Protein AF-A0A1Y3EW10-F1 (afdb_monomer)

Nearest PDB structures (foldseek):
  7s3i-assembly1_R  TM=1.988E-01  e=9.026E+00  Homo sapiens

pLDDT: mean 86.51, std 9.84, range [45.25, 97.81]

Mean predicted aligned error: 7.54 Å

Sequence (128 aa):
VSVAFGAPIGGVLFSLEEASYYFPLKTLWRSFFCALIAGLILKFINPFGTDQTSLFAVDYPMRWSYIELIPFISLGIFGGVIGTIFIKCNICWCRFRKSSTLGDYPIAEVLSITFITALLSFPNEYTR

Organism: NCBI:txid6335

Solvent-accessible surface area (backbone atoms only — not comparable to full-atom values): 7599 Å² total; per-residue (Å²): 101,15,66,84,53,46,37,30,67,60,31,44,52,50,46,48,74,74,73,39,97,73,77,56,69,72,55,52,54,52,50,40,52,50,28,44,51,49,32,49,51,51,61,71,67,35,91,80,77,54,96,62,71,38,97,79,79,77,92,71,91,75,78,88,54,82,78,55,50,58,61,50,52,50,50,51,52,52,50,51,53,53,48,52,51,51,52,53,52,50,54,50,49,56,51,48,36,74,75,39,79,65,55,79,43,60,67,62,52,51,52,51,51,51,50,53,49,49,65,62,42,71,81,37,75,91,76,108

Structure (mmCIF, N/CA/C/O backbone):
data_AF-A0A1Y3EW10-F1
#
_entry.id   AF-A0A1Y3EW10-F1
#
loop_
_atom_site.group_PDB
_atom_site.id
_atom_site.type_symbol
_atom_site.label_atom_id
_atom_site.label_alt_id
_atom_site.label_comp_id
_atom_site.label_asym_id
_atom_site.label_entity_id
_atom_site.label_seq_id
_atom_site.pdbx_PDB_ins_code
_atom_site.Cartn_x
_atom_site.Cartn_y
_atom_site.Cartn_z
_atom_site.occupancy
_atom_site.B_iso_or_equiv
_atom_site.auth_seq_id
_atom_site.auth_comp_id
_atom_site.auth_asym_id
_atom_site.auth_atom_id
_atom_site.pdbx_PDB_model_num
ATOM 1 N N . VAL A 1 1 ? 1.240 -9.151 0.887 1.00 80.12 1 VAL A N 1
ATOM 2 C CA . VAL A 1 1 ? 1.794 -8.112 -0.016 1.00 80.12 1 VAL A CA 1
ATOM 3 C C . VAL A 1 1 ? 2.387 -8.720 -1.283 1.00 80.12 1 VAL A C 1
ATOM 5 O O . VAL A 1 1 ? 1.824 -8.467 -2.334 1.00 80.12 1 VAL A O 1
ATOM 8 N N . SER A 1 2 ? 3.417 -9.581 -1.206 1.00 85.56 2 SER A N 1
ATOM 9 C CA . SER A 1 2 ? 4.051 -10.202 -2.397 1.00 85.56 2 SER A CA 1
ATOM 10 C C . SER A 1 2 ? 3.052 -10.802 -3.402 1.00 85.56 2 SER A C 1
ATOM 12 O O . SER A 1 2 ? 3.034 -10.390 -4.554 1.00 85.56 2 SER A O 1
ATOM 14 N N . VAL A 1 3 ? 2.166 -11.703 -2.957 1.00 86.44 3 VAL A N 1
ATOM 15 C CA . VAL A 1 3 ? 1.188 -12.387 -3.832 1.00 86.44 3 VAL A CA 1
ATOM 16 C C . VAL A 1 3 ? 0.157 -11.427 -4.432 1.00 86.44 3 VAL A C 1
ATOM 18 O O . VAL A 1 3 ? -0.224 -11.589 -5.580 1.00 86.44 3 VAL A O 1
ATOM 21 N N . ALA A 1 4 ? -0.270 -10.404 -3.685 1.00 85.56 4 ALA A N 1
ATOM 22 C CA . ALA A 1 4 ? -1.288 -9.460 -4.154 1.00 85.56 4 ALA A CA 1
ATOM 23 C C . ALA A 1 4 ? -0.787 -8.567 -5.302 1.00 85.56 4 ALA A C 1
ATOM 25 O O . ALA A 1 4 ? -1.571 -8.176 -6.157 1.00 85.56 4 ALA A O 1
ATOM 26 N N . PHE A 1 5 ? 0.515 -8.257 -5.321 1.00 82.06 5 PHE A N 1
ATOM 27 C CA . PHE A 1 5 ? 1.115 -7.333 -6.290 1.00 82.06 5 PHE A CA 1
ATOM 28 C C . PHE A 1 5 ? 2.124 -7.992 -7.244 1.00 82.06 5 PHE A C 1
ATOM 30 O O . PHE A 1 5 ? 2.645 -7.324 -8.131 1.00 82.06 5 PHE A O 1
ATOM 37 N N . GLY A 1 6 ? 2.444 -9.276 -7.062 1.00 83.81 6 GLY A N 1
ATOM 38 C CA . GLY A 1 6 ? 3.485 -9.968 -7.833 1.00 83.81 6 GLY A CA 1
ATOM 39 C C . GLY A 1 6 ? 4.909 -9.454 -7.570 1.00 83.81 6 GLY A C 1
ATOM 40 O O . GLY A 1 6 ? 5.808 -9.693 -8.371 1.00 83.81 6 GLY A O 1
ATOM 41 N N . ALA A 1 7 ? 5.134 -8.739 -6.461 1.00 88.31 7 ALA A N 1
ATOM 42 C CA . ALA A 1 7 ? 6.393 -8.058 -6.148 1.00 88.31 7 ALA A CA 1
ATOM 43 C C . ALA A 1 7 ? 7.036 -8.623 -4.860 1.00 88.31 7 ALA A C 1
ATOM 45 O O . ALA A 1 7 ? 6.818 -8.081 -3.768 1.00 88.31 7 ALA A O 1
ATOM 46 N N . PRO A 1 8 ? 7.841 -9.704 -4.944 1.00 89.50 8 PRO A N 1
ATOM 47 C CA . PRO A 1 8 ? 8.390 -10.376 -3.764 1.00 89.50 8 PRO A CA 1
ATOM 48 C C . PRO A 1 8 ? 9.378 -9.516 -2.974 1.00 89.50 8 PRO A C 1
ATOM 50 O O . PRO A 1 8 ? 9.296 -9.482 -1.748 1.00 89.50 8 PRO A O 1
ATOM 53 N N . ILE A 1 9 ? 10.257 -8.769 -3.653 1.00 91.19 9 ILE A N 1
ATOM 54 C CA . ILE A 1 9 ? 11.216 -7.862 -2.998 1.00 91.19 9 ILE A CA 1
ATOM 55 C C . ILE A 1 9 ? 10.469 -6.741 -2.268 1.00 91.19 9 ILE A C 1
ATOM 57 O O . ILE A 1 9 ? 10.704 -6.521 -1.082 1.00 91.19 9 ILE A O 1
ATOM 61 N N . GLY A 1 10 ? 9.519 -6.086 -2.946 1.00 90.38 10 GLY A N 1
ATOM 62 C CA . GLY A 1 10 ? 8.711 -5.016 -2.357 1.00 90.38 10 GLY A CA 1
ATOM 63 C C . GLY A 1 10 ? 7.916 -5.487 -1.138 1.00 90.38 10 GLY A C 1
ATOM 64 O O . GLY A 1 10 ? 7.866 -4.793 -0.131 1.00 90.38 10 GLY A O 1
ATOM 65 N N . GLY A 1 11 ? 7.372 -6.709 -1.175 1.00 89.50 11 GLY A N 1
ATOM 66 C CA . GLY A 1 11 ? 6.675 -7.294 -0.030 1.00 89.50 11 GLY A CA 1
ATOM 67 C C . GLY A 1 11 ? 7.565 -7.508 1.200 1.00 89.50 11 GLY A C 1
ATOM 68 O O . GLY A 1 11 ? 7.096 -7.309 2.320 1.00 89.50 11 GLY A O 1
ATOM 69 N N . VAL A 1 12 ? 8.832 -7.891 1.010 1.00 91.50 12 VAL A N 1
ATOM 70 C CA . VAL A 1 12 ? 9.791 -8.028 2.119 1.00 91.50 12 VAL A CA 1
ATOM 71 C C . VAL A 1 12 ? 10.228 -6.662 2.629 1.00 91.50 12 VAL A C 1
ATOM 73 O O . VAL A 1 12 ? 10.209 -6.454 3.837 1.00 91.50 12 VAL A O 1
ATOM 76 N N . LEU A 1 13 ? 10.564 -5.723 1.741 1.00 91.62 13 LEU A N 1
ATOM 77 C CA . LEU A 1 13 ? 10.944 -4.364 2.138 1.00 91.62 13 LEU A CA 1
ATOM 78 C C . LEU A 1 13 ? 9.827 -3.677 2.931 1.00 91.62 13 LEU A C 1
ATOM 80 O O . LEU A 1 13 ? 10.098 -3.121 3.986 1.00 91.62 13 LEU A O 1
ATOM 84 N N . PHE A 1 14 ? 8.571 -3.838 2.511 1.00 90.50 14 PHE A N 1
ATOM 85 C CA . PHE A 1 14 ? 7.416 -3.351 3.265 1.00 90.50 14 PHE A CA 1
ATOM 86 C C . PHE A 1 14 ? 7.343 -3.955 4.676 1.00 90.50 14 PHE A C 1
ATOM 88 O O . PHE A 1 14 ? 7.082 -3.255 5.647 1.00 90.50 14 PHE A O 1
ATOM 95 N N . SER A 1 15 ? 7.614 -5.257 4.825 1.00 87.62 15 SER A N 1
ATOM 96 C CA . SER A 1 15 ? 7.645 -5.886 6.155 1.00 87.62 15 SER A CA 1
ATOM 97 C C . SER A 1 15 ? 8.805 -5.398 7.034 1.00 87.62 15 SER A C 1
ATOM 99 O O . SER A 1 15 ? 8.676 -5.387 8.257 1.00 87.62 15 SER A O 1
ATOM 101 N N . LEU A 1 16 ? 9.922 -4.978 6.430 1.00 88.44 16 LEU A N 1
ATOM 102 C CA . LEU A 1 16 ? 11.026 -4.344 7.153 1.00 88.44 16 LEU A CA 1
ATOM 103 C C . LEU A 1 16 ? 10.654 -2.937 7.618 1.00 88.44 16 LEU A C 1
ATOM 105 O O . LEU A 1 16 ? 10.964 -2.580 8.745 1.00 88.44 16 LEU A O 1
ATOM 109 N N . GLU A 1 17 ? 10.000 -2.161 6.757 1.00 90.44 17 GLU A N 1
ATOM 110 C CA . GLU A 1 17 ? 9.628 -0.773 7.028 1.00 90.44 17 GLU A CA 1
ATOM 111 C C . GLU A 1 17 ? 8.529 -0.661 8.096 1.00 90.44 17 GLU A C 1
ATOM 113 O O . GLU A 1 17 ? 8.660 0.128 9.027 1.00 90.44 17 GLU A O 1
ATOM 118 N N . GLU A 1 18 ? 7.482 -1.487 8.006 1.00 87.75 18 GLU A N 1
ATOM 119 C CA . GLU A 1 18 ? 6.289 -1.353 8.856 1.00 87.75 18 GLU A CA 1
ATOM 120 C C . GLU A 1 18 ? 6.276 -2.274 10.084 1.00 87.75 18 GLU A C 1
ATOM 122 O O . GLU A 1 18 ? 5.793 -1.893 11.149 1.00 87.75 18 GLU A O 1
ATOM 127 N N . ALA A 1 19 ? 6.764 -3.515 9.971 1.00 80.62 19 ALA A N 1
ATOM 128 C CA . ALA A 1 19 ? 6.490 -4.530 10.996 1.00 80.62 19 ALA A CA 1
ATOM 129 C C . ALA A 1 19 ? 7.596 -4.690 12.052 1.00 80.62 19 ALA A C 1
ATOM 131 O O . ALA A 1 19 ? 7.343 -5.279 13.105 1.00 80.62 19 ALA A O 1
ATOM 132 N N . SER A 1 20 ? 8.827 -4.228 11.796 1.00 75.62 20 SER A N 1
ATOM 133 C CA . SER A 1 20 ? 9.961 -4.580 12.664 1.00 75.62 20 SER A CA 1
ATOM 134 C C . SER A 1 20 ? 11.074 -3.534 12.693 1.00 75.62 20 SER A C 1
ATOM 136 O O . SER A 1 20 ? 11.710 -3.272 11.684 1.00 75.62 20 SER A O 1
ATOM 138 N N . TYR A 1 21 ? 11.410 -3.042 13.891 1.00 74.19 21 TYR A N 1
ATOM 139 C CA . TYR A 1 21 ? 12.549 -2.136 14.111 1.00 74.19 21 TYR A CA 1
ATOM 140 C C . TYR A 1 21 ? 13.916 -2.799 13.849 1.00 74.19 21 TYR A C 1
ATOM 142 O O . TYR A 1 21 ? 14.866 -2.146 13.426 1.00 74.19 21 TYR A O 1
ATOM 150 N N . TYR A 1 22 ? 14.031 -4.108 14.101 1.00 80.50 22 TYR A N 1
ATOM 151 C CA . TYR A 1 22 ? 15.242 -4.884 13.842 1.00 80.50 22 TYR A CA 1
ATOM 152 C C . TYR A 1 22 ? 14.890 -6.204 13.162 1.00 80.50 22 TYR A C 1
ATOM 154 O O . TYR A 1 22 ? 14.124 -7.003 13.707 1.00 80.50 22 TYR A O 1
ATOM 162 N N . PHE A 1 23 ? 15.478 -6.450 11.991 1.00 79.44 23 PHE A N 1
ATOM 163 C CA . PHE A 1 23 ? 15.243 -7.669 11.225 1.00 79.44 23 PHE A CA 1
ATOM 164 C C . PHE A 1 23 ? 16.544 -8.446 11.020 1.00 79.44 23 PHE A C 1
ATOM 166 O O . PHE A 1 23 ? 17.416 -8.012 10.263 1.00 79.44 23 PHE A O 1
ATOM 173 N N . PRO A 1 24 ? 16.717 -9.606 11.675 1.00 87.50 24 PRO A N 1
ATOM 174 C CA . PRO A 1 24 ? 17.929 -10.388 11.506 1.00 87.50 24 PRO A CA 1
ATOM 175 C C . PRO A 1 24 ? 18.007 -10.950 10.081 1.00 87.50 24 PRO A C 1
ATOM 177 O O . PRO A 1 24 ? 17.014 -11.424 9.523 1.00 87.50 24 PRO A O 1
ATOM 180 N N . LEU A 1 25 ? 19.219 -10.984 9.515 1.00 88.00 25 LEU A N 1
ATOM 181 C CA . LEU A 1 25 ? 19.469 -11.429 8.136 1.00 88.00 25 LEU A CA 1
ATOM 182 C C . LEU A 1 25 ? 18.919 -12.838 7.845 1.00 88.00 25 LEU A C 1
ATOM 184 O O . LEU A 1 25 ? 18.431 -13.116 6.752 1.00 88.00 25 LEU A O 1
ATOM 188 N N . LYS A 1 26 ? 18.935 -13.726 8.847 1.00 90.69 26 LYS A N 1
ATOM 189 C CA . LYS A 1 26 ? 18.359 -15.077 8.739 1.00 90.69 26 LYS A CA 1
ATOM 190 C C . LYS A 1 26 ? 16.850 -15.047 8.482 1.00 90.69 26 LYS A C 1
ATOM 192 O O . LYS A 1 26 ? 16.352 -15.875 7.724 1.00 90.69 26 LYS A O 1
ATOM 197 N N . THR A 1 27 ? 16.125 -14.112 9.093 1.00 88.69 27 THR A N 1
ATOM 198 C CA . THR A 1 27 ? 14.685 -13.943 8.867 1.00 88.69 27 THR A CA 1
ATOM 199 C C . THR A 1 27 ? 14.427 -13.254 7.530 1.00 88.69 27 THR A C 1
ATOM 201 O O . THR A 1 27 ? 13.515 -13.679 6.830 1.00 88.69 27 THR A O 1
ATOM 204 N N . LEU A 1 28 ? 15.278 -12.299 7.121 1.00 91.12 28 LEU A N 1
ATOM 205 C CA . LEU A 1 28 ? 15.230 -11.649 5.797 1.00 91.12 28 LEU A CA 1
ATOM 206 C C . LEU A 1 28 ? 15.285 -12.659 4.662 1.00 91.12 28 LEU A C 1
ATOM 208 O O . LEU A 1 28 ? 14.436 -12.658 3.776 1.00 91.12 28 LEU A O 1
ATOM 212 N N . TRP A 1 29 ? 16.255 -13.565 4.718 1.00 91.56 29 TRP A N 1
ATOM 213 C CA . TRP A 1 29 ? 16.396 -14.579 3.683 1.00 91.56 29 TRP A CA 1
ATOM 214 C C . TRP A 1 29 ? 15.202 -15.541 3.645 1.00 91.56 29 TRP A C 1
ATOM 216 O O . TRP A 1 29 ? 14.701 -15.882 2.575 1.00 91.56 29 TRP A O 1
ATOM 226 N N . ARG A 1 30 ? 14.704 -15.954 4.818 1.00 92.44 30 ARG A N 1
ATOM 227 C CA . ARG A 1 30 ? 13.547 -16.856 4.928 1.00 92.44 30 ARG A CA 1
ATOM 228 C C . ARG A 1 30 ? 12.257 -16.212 4.418 1.00 92.44 30 ARG A C 1
ATOM 230 O O . ARG A 1 30 ? 11.501 -16.870 3.706 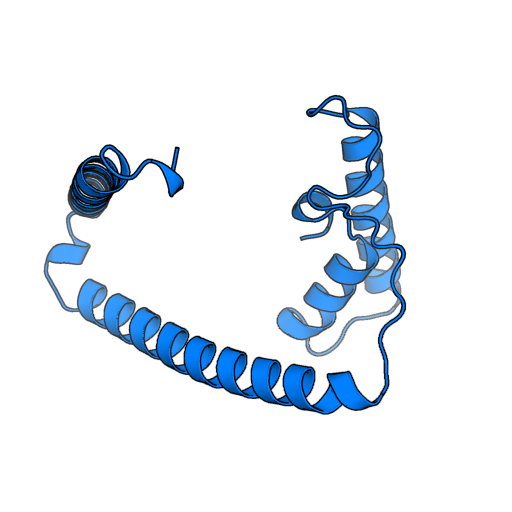1.00 92.44 30 ARG A O 1
ATOM 237 N N . SER A 1 31 ? 12.005 -14.946 4.753 1.00 91.88 31 SER A N 1
ATOM 238 C CA . SER A 1 31 ? 10.823 -14.220 4.281 1.00 91.88 31 SER A CA 1
ATOM 239 C C . SER A 1 31 ? 10.900 -13.941 2.782 1.00 91.88 31 SER A C 1
ATOM 241 O O . SER A 1 31 ? 9.900 -14.116 2.088 1.00 91.88 31 SER A O 1
ATOM 243 N N . PHE A 1 32 ? 12.085 -13.611 2.263 1.00 92.62 32 PHE A N 1
ATOM 244 C CA . PHE A 1 32 ? 12.315 -13.452 0.829 1.00 92.62 32 PHE A CA 1
ATOM 245 C C . PHE A 1 32 ? 12.061 -14.738 0.047 1.00 92.62 32 PHE A C 1
ATOM 247 O O . PHE A 1 32 ? 11.313 -14.724 -0.929 1.00 92.62 32 PHE A O 1
ATOM 254 N N . PHE A 1 33 ? 12.605 -15.864 0.509 1.00 94.25 33 PHE A N 1
ATOM 255 C CA . PHE A 1 33 ? 12.379 -17.158 -0.128 1.00 94.25 33 PHE A CA 1
ATOM 256 C C . PHE A 1 33 ? 10.894 -17.545 -0.138 1.00 94.25 33 PHE A C 1
ATOM 258 O O . PHE A 1 33 ? 10.363 -17.958 -1.167 1.00 94.25 33 PHE A O 1
ATOM 265 N N . CYS A 1 34 ? 10.197 -17.337 0.983 1.00 93.81 34 CYS A N 1
ATOM 266 C CA . CYS A 1 34 ? 8.756 -17.562 1.077 1.00 93.81 34 CYS A CA 1
ATOM 267 C C . CYS A 1 34 ? 7.969 -16.666 0.102 1.00 93.81 34 CYS A C 1
ATOM 269 O O . CYS A 1 34 ? 7.122 -17.153 -0.646 1.00 93.81 34 CYS A O 1
ATOM 271 N N . ALA A 1 35 ? 8.285 -15.367 0.052 1.00 93.62 35 ALA A N 1
ATOM 272 C CA . ALA A 1 35 ? 7.645 -14.415 -0.851 1.00 93.62 35 ALA A CA 1
ATOM 273 C C . ALA A 1 35 ? 7.863 -14.768 -2.331 1.00 93.62 35 ALA A C 1
ATOM 275 O O . ALA A 1 35 ? 6.946 -14.576 -3.134 1.00 93.62 35 ALA A O 1
ATOM 276 N N . LEU A 1 36 ? 9.046 -15.289 -2.675 1.00 92.50 36 LEU A N 1
ATOM 277 C CA . LEU A 1 36 ? 9.403 -15.735 -4.019 1.00 92.50 36 LEU A CA 1
ATOM 278 C C . LEU A 1 36 ? 8.637 -16.999 -4.416 1.00 92.50 36 LEU A C 1
ATOM 280 O O . LEU A 1 36 ? 8.030 -17.016 -5.484 1.00 92.50 36 LEU A O 1
ATOM 284 N N . ILE A 1 37 ? 8.601 -18.023 -3.554 1.00 94.12 37 ILE A N 1
ATOM 285 C CA . ILE A 1 37 ? 7.820 -19.243 -3.812 1.00 94.12 37 ILE A CA 1
ATOM 286 C C . ILE A 1 37 ? 6.340 -18.907 -3.981 1.00 94.12 37 ILE A C 1
ATOM 288 O O . ILE A 1 37 ? 5.705 -19.400 -4.908 1.00 94.12 37 ILE A O 1
ATOM 292 N N . ALA A 1 38 ? 5.791 -18.040 -3.133 1.00 91.25 38 ALA A N 1
ATOM 293 C CA . ALA A 1 38 ? 4.389 -17.656 -3.225 1.00 91.25 38 ALA A CA 1
ATOM 294 C C . ALA A 1 38 ? 4.063 -16.950 -4.558 1.00 91.25 38 ALA A C 1
ATOM 296 O O . ALA A 1 38 ? 3.045 -17.251 -5.179 1.00 91.25 38 ALA A O 1
ATOM 297 N N . GLY A 1 39 ? 4.945 -16.061 -5.035 1.00 88.75 39 GLY A N 1
ATOM 298 C CA . GLY A 1 39 ? 4.806 -15.433 -6.354 1.00 88.75 39 GLY A CA 1
ATOM 299 C C . GLY A 1 39 ? 4.956 -16.429 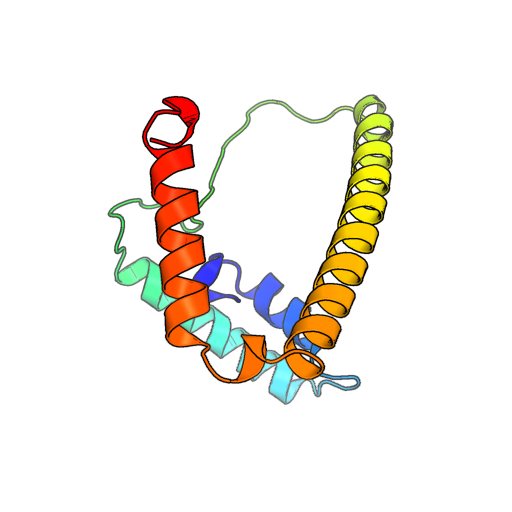-7.510 1.00 88.75 39 GLY A C 1
ATOM 300 O O . GLY A 1 39 ? 4.213 -16.362 -8.486 1.00 88.75 39 GLY A O 1
ATOM 301 N N . LEU A 1 40 ? 5.870 -17.395 -7.381 1.00 88.94 40 LEU A N 1
ATOM 302 C CA . LEU A 1 40 ? 6.078 -18.447 -8.374 1.00 88.94 40 LEU A CA 1
ATOM 303 C C . LEU A 1 40 ? 4.857 -19.371 -8.492 1.00 88.94 40 LEU A C 1
ATOM 305 O O . LEU A 1 40 ? 4.422 -19.662 -9.602 1.00 88.94 40 LEU A O 1
ATOM 309 N N . ILE A 1 41 ? 4.276 -19.792 -7.365 1.00 90.75 41 ILE A N 1
ATOM 310 C CA . ILE A 1 41 ? 3.049 -20.602 -7.340 1.00 90.75 41 ILE A CA 1
ATOM 311 C C . ILE A 1 41 ? 1.899 -19.844 -8.008 1.00 90.75 41 ILE A C 1
ATOM 313 O O . ILE A 1 41 ? 1.194 -20.421 -8.831 1.00 90.75 41 ILE A O 1
ATOM 317 N N . LEU A 1 42 ? 1.733 -18.550 -7.710 1.00 86.94 42 LEU A N 1
ATOM 318 C CA . LEU A 1 42 ? 0.702 -17.734 -8.353 1.00 86.94 42 LEU A CA 1
ATOM 319 C C . LEU A 1 42 ? 0.897 -17.672 -9.876 1.00 86.94 42 LEU A C 1
ATOM 321 O O . LEU A 1 42 ? -0.069 -17.834 -10.621 1.00 86.94 42 LEU A O 1
ATOM 325 N N . LYS A 1 43 ? 2.144 -17.503 -10.335 1.00 83.06 43 LYS A N 1
ATOM 326 C CA . LYS A 1 43 ? 2.481 -17.525 -11.764 1.00 83.06 43 LYS A CA 1
ATOM 327 C C . LYS A 1 43 ? 2.173 -18.880 -12.410 1.00 83.06 43 LYS A C 1
ATOM 329 O O . LYS A 1 43 ? 1.689 -18.906 -13.533 1.00 83.06 43 LYS A O 1
ATOM 334 N N . PHE A 1 44 ? 2.426 -19.990 -11.715 1.00 86.38 44 PHE A N 1
ATOM 335 C CA . PHE A 1 44 ? 2.120 -21.330 -12.224 1.00 86.38 44 PHE A CA 1
ATOM 336 C C . PHE A 1 44 ? 0.623 -21.623 -12.308 1.00 86.38 44 PHE A C 1
ATOM 338 O O . PHE A 1 44 ? 0.194 -22.272 -13.255 1.00 86.38 44 PHE A O 1
ATOM 345 N N . ILE A 1 45 ? -0.167 -21.164 -11.334 1.00 88.69 45 ILE A N 1
ATOM 346 C CA . ILE A 1 45 ? -1.626 -21.335 -11.359 1.00 88.69 45 ILE A CA 1
ATOM 347 C C . ILE A 1 45 ? -2.243 -20.510 -12.496 1.00 88.69 45 ILE A C 1
ATOM 349 O O . ILE A 1 45 ? -3.218 -20.952 -13.093 1.00 88.69 45 ILE A O 1
ATOM 353 N N . AS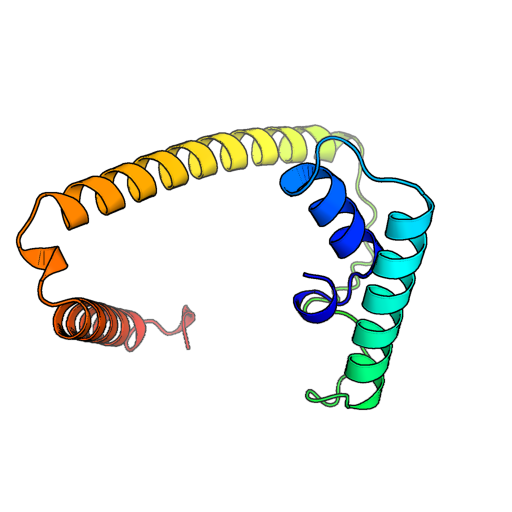N A 1 46 ? -1.679 -19.331 -12.782 1.00 81.75 46 ASN A N 1
ATOM 354 C CA . ASN A 1 46 ? -2.151 -18.386 -13.795 1.00 81.75 46 ASN A CA 1
ATOM 355 C C . ASN A 1 46 ? -3.690 -18.221 -13.805 1.00 81.75 46 ASN A C 1
ATOM 357 O O . ASN A 1 46 ? -4.348 -18.541 -14.797 1.00 81.75 46 ASN A O 1
ATOM 361 N N . PRO A 1 47 ? -4.294 -17.717 -12.710 1.00 75.62 47 PRO A N 1
ATOM 362 C CA . PRO A 1 47 ? -5.752 -17.646 -12.582 1.00 75.62 47 PRO A CA 1
ATOM 363 C C . PRO A 1 47 ? -6.424 -16.725 -13.615 1.00 75.62 47 PRO A C 1
ATOM 365 O O . PRO A 1 47 ? -7.629 -16.828 -13.819 1.00 75.62 47 PRO A O 1
ATOM 368 N N . PHE A 1 48 ? -5.664 -15.834 -14.259 1.00 74.56 48 PHE A N 1
ATOM 369 C CA . PHE A 1 48 ? -6.176 -14.872 -15.239 1.00 74.56 48 PHE A CA 1
ATOM 370 C C . PHE A 1 48 ? -5.851 -15.246 -16.692 1.00 74.56 48 PHE A C 1
ATOM 372 O O . PHE A 1 48 ? -6.315 -14.570 -17.603 1.00 74.56 48 PHE A O 1
ATOM 379 N N . GLY A 1 49 ? -5.068 -16.305 -16.930 1.00 72.31 49 GLY A N 1
ATOM 380 C CA . GLY A 1 49 ? -4.631 -16.700 -18.274 1.00 72.31 49 GLY A CA 1
ATOM 381 C C . GLY A 1 49 ? -3.663 -15.715 -18.945 1.00 72.31 49 GLY A C 1
ATOM 382 O O . GLY A 1 49 ? -3.327 -15.895 -20.111 1.00 72.31 49 GLY A O 1
ATOM 383 N N . THR A 1 50 ? -3.194 -14.693 -18.227 1.00 69.25 50 THR A N 1
ATOM 384 C CA . THR A 1 50 ? -2.263 -13.679 -18.729 1.00 69.25 50 THR A CA 1
ATOM 385 C C . THR A 1 50 ? -0.842 -14.066 -18.324 1.00 69.25 50 THR A C 1
ATOM 387 O O . THR A 1 50 ? -0.563 -14.232 -17.142 1.00 69.25 50 THR A O 1
ATOM 390 N N . ASP A 1 51 ? 0.096 -14.156 -19.270 1.00 65.31 51 ASP A N 1
ATOM 391 C CA . ASP A 1 51 ?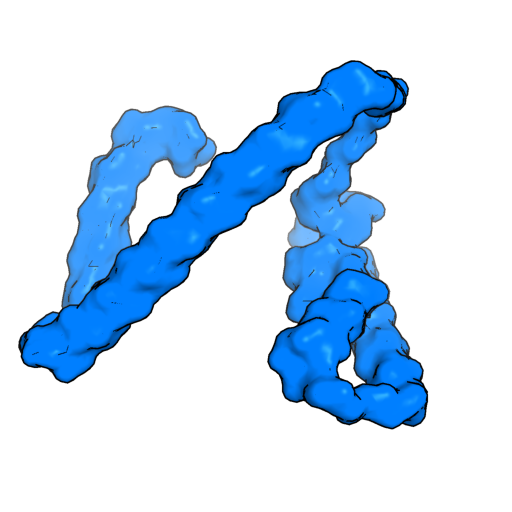 1.512 -14.484 -18.986 1.00 65.31 51 ASP A CA 1
ATOM 392 C C . ASP A 1 51 ? 2.287 -13.365 -18.249 1.00 65.31 51 ASP A C 1
ATOM 394 O O . ASP A 1 51 ? 3.500 -13.455 -18.022 1.00 65.31 51 ASP A O 1
ATOM 398 N N . GLN A 1 52 ? 1.595 -12.294 -17.856 1.00 64.69 52 GLN A N 1
ATOM 399 C CA . GLN A 1 52 ? 2.155 -11.166 -17.124 1.00 64.69 52 GLN A CA 1
ATOM 400 C C . GLN A 1 52 ? 2.224 -11.467 -15.624 1.00 64.69 52 GLN A C 1
ATOM 402 O O . GLN A 1 52 ? 1.285 -11.955 -15.002 1.00 64.69 52 GLN A O 1
ATOM 407 N N . THR A 1 53 ? 3.369 -11.154 -15.020 1.00 60.09 53 THR A N 1
ATOM 408 C CA . THR A 1 53 ? 3.650 -11.467 -13.611 1.00 60.09 53 THR A CA 1
ATOM 409 C C . THR A 1 53 ? 3.057 -10.469 -12.616 1.00 60.09 53 THR A C 1
ATOM 411 O O . THR A 1 53 ? 3.064 -10.745 -11.418 1.00 60.09 53 THR A O 1
ATOM 414 N N . SER A 1 54 ? 2.569 -9.317 -13.080 1.00 62.91 54 SER A N 1
ATOM 415 C CA . SER A 1 54 ? 1.908 -8.297 -12.262 1.00 62.91 54 SER A CA 1
ATOM 416 C C . SER A 1 54 ? 0.542 -7.947 -12.850 1.00 62.91 54 SER A C 1
ATOM 418 O O . SER A 1 54 ? 0.368 -7.903 -14.064 1.00 62.91 54 SER A O 1
ATOM 420 N N . LEU A 1 55 ? -0.428 -7.673 -11.973 1.00 66.25 55 LEU A N 1
ATOM 421 C CA . LEU A 1 55 ? -1.826 -7.398 -12.341 1.00 66.25 55 LEU A CA 1
ATOM 422 C C . LEU A 1 55 ? -2.001 -6.101 -13.162 1.00 66.25 55 LEU A C 1
ATOM 424 O O . LEU A 1 55 ? -3.049 -5.880 -13.755 1.00 66.25 55 LEU A O 1
ATOM 428 N N . PHE A 1 56 ? -0.969 -5.251 -13.191 1.00 67.06 56 PHE A N 1
ATOM 429 C CA . PHE A 1 56 ? -0.966 -3.927 -13.817 1.00 67.06 56 PHE A CA 1
ATOM 430 C C . PHE A 1 56 ? 0.302 -3.707 -14.657 1.00 67.06 56 PHE A C 1
ATOM 432 O O . PHE A 1 56 ? 1.007 -2.712 -14.483 1.00 67.06 56 PHE A O 1
ATOM 439 N N . ALA A 1 57 ? 0.659 -4.659 -15.518 1.00 71.62 57 ALA A N 1
ATOM 440 C CA . ALA A 1 57 ? 1.785 -4.473 -16.426 1.00 71.62 57 ALA A CA 1
ATOM 441 C C . ALA A 1 57 ? 1.386 -3.524 -17.567 1.00 71.62 57 ALA A C 1
ATOM 443 O O . ALA A 1 57 ? 0.453 -3.803 -18.320 1.00 71.62 57 ALA A O 1
ATOM 444 N N . VAL A 1 58 ? 2.089 -2.397 -17.686 1.00 76.25 58 VAL A N 1
ATOM 445 C CA . VAL A 1 58 ? 1.899 -1.446 -18.783 1.00 76.25 58 VAL A CA 1
ATOM 446 C C . VAL A 1 58 ? 3.252 -1.104 -19.384 1.00 76.25 58 VAL A C 1
ATOM 448 O O . VAL A 1 58 ? 4.117 -0.549 -18.706 1.00 76.25 58 VAL A O 1
ATOM 451 N N . ASP A 1 59 ? 3.420 -1.427 -20.662 1.00 76.12 59 ASP A N 1
ATOM 452 C CA . ASP A 1 59 ? 4.637 -1.144 -21.413 1.00 76.12 59 ASP A CA 1
ATOM 453 C C . ASP A 1 59 ? 4.489 0.193 -22.146 1.00 76.12 59 ASP A C 1
ATOM 455 O O . ASP A 1 59 ? 3.841 0.289 -23.190 1.00 76.12 59 ASP A O 1
ATOM 459 N N . TYR A 1 60 ? 5.093 1.247 -21.595 1.00 77.31 60 TYR A N 1
ATOM 460 C CA . TYR A 1 60 ? 5.181 2.544 -22.263 1.00 77.31 60 TYR A CA 1
ATOM 461 C C . TYR A 1 60 ? 6.530 2.681 -22.984 1.00 77.31 60 TYR A C 1
ATOM 463 O O . TYR A 1 60 ? 7.577 2.571 -22.346 1.00 77.31 60 TYR A O 1
ATOM 471 N N . PRO A 1 61 ? 6.550 2.977 -24.297 1.00 78.88 61 PRO A N 1
ATOM 472 C CA . PRO A 1 61 ? 7.799 3.145 -25.042 1.00 78.88 61 PRO A CA 1
ATOM 473 C C . PRO A 1 61 ? 8.478 4.506 -24.796 1.00 78.88 61 PRO A C 1
ATOM 475 O O . PRO A 1 61 ? 9.620 4.713 -25.209 1.00 78.88 61 PRO A O 1
ATOM 478 N N . MET A 1 62 ? 7.785 5.455 -24.158 1.00 82.06 62 MET A N 1
ATOM 479 C CA . MET A 1 62 ? 8.272 6.817 -23.943 1.00 82.06 62 MET A CA 1
ATOM 480 C C . MET A 1 62 ? 9.183 6.890 -22.712 1.00 82.06 62 MET A C 1
ATOM 482 O O . MET A 1 62 ? 8.840 6.406 -21.636 1.00 82.06 62 MET A O 1
ATOM 486 N N . ARG A 1 63 ? 10.353 7.517 -22.869 1.00 82.00 63 ARG A N 1
ATOM 487 C CA . ARG A 1 63 ? 11.288 7.774 -21.766 1.00 82.00 63 ARG A CA 1
ATOM 488 C C . ARG A 1 63 ? 10.953 9.110 -21.112 1.00 82.00 63 ARG A C 1
ATOM 490 O O . ARG A 1 63 ? 10.701 10.079 -21.822 1.00 82.00 63 ARG A O 1
ATOM 497 N N . TRP A 1 64 ? 10.997 9.146 -19.784 1.00 86.94 64 TRP A N 1
ATOM 498 C CA . TRP A 1 64 ? 10.753 10.363 -19.015 1.00 86.94 64 TRP A CA 1
ATOM 499 C C . TRP A 1 64 ? 11.863 11.400 -19.237 1.00 86.94 64 TRP A C 1
ATOM 501 O O . TRP A 1 64 ? 13.027 11.053 -19.462 1.00 86.94 64 TRP A O 1
ATOM 511 N N . SER A 1 65 ? 11.494 12.678 -19.171 1.00 90.31 65 SER A N 1
ATOM 512 C CA . SER A 1 65 ? 12.416 13.815 -19.287 1.00 90.31 65 SER A CA 1
ATOM 513 C C . SER A 1 65 ? 12.627 14.489 -17.931 1.00 90.31 65 SER A C 1
ATOM 515 O O . SER A 1 65 ? 11.721 14.535 -17.104 1.00 90.31 65 SER 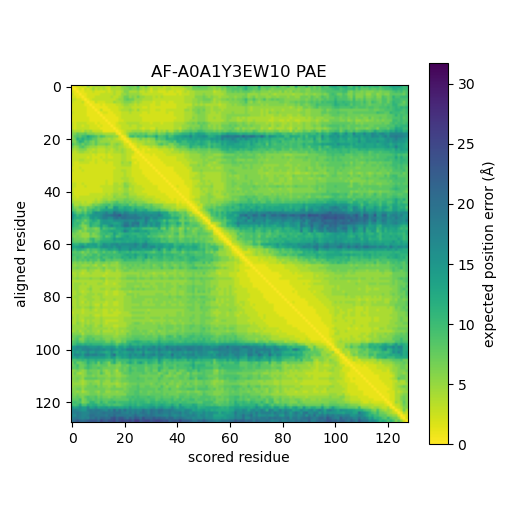A O 1
ATOM 517 N N . TYR A 1 66 ? 13.798 15.092 -17.698 1.00 91.00 66 TYR A N 1
ATOM 518 C CA . TYR A 1 66 ? 14.118 15.763 -16.427 1.00 91.00 66 TYR A CA 1
ATOM 519 C C . TYR A 1 66 ? 13.136 16.883 -16.049 1.00 91.00 66 TYR A C 1
ATOM 521 O O . TYR A 1 66 ? 12.942 17.158 -14.868 1.00 91.00 66 TYR A O 1
ATOM 529 N N . ILE A 1 67 ? 12.487 17.505 -17.037 1.00 93.88 67 ILE A N 1
ATOM 530 C CA . ILE A 1 67 ? 11.481 18.554 -16.814 1.00 93.88 67 ILE A CA 1
ATOM 531 C C . ILE A 1 67 ? 10.231 17.984 -16.114 1.00 93.88 67 ILE A C 1
ATOM 533 O O . ILE A 1 67 ? 9.603 18.676 -15.314 1.00 93.88 67 ILE A O 1
ATOM 537 N N . GLU A 1 68 ? 9.906 16.707 -16.338 1.00 92.69 68 GLU A N 1
ATOM 538 C CA . GLU A 1 68 ? 8.748 16.019 -15.744 1.00 92.69 68 GLU A CA 1
ATOM 539 C C . GLU A 1 68 ? 8.943 15.709 -14.251 1.00 92.69 68 GLU A C 1
ATOM 541 O O . GLU A 1 68 ? 7.987 15.398 -13.542 1.00 92.69 68 GLU A O 1
ATOM 546 N N . LEU A 1 69 ? 10.158 15.881 -13.720 1.00 94.00 69 LEU A N 1
ATOM 547 C CA . LEU A 1 69 ? 10.411 15.726 -12.290 1.00 94.00 69 LEU A CA 1
ATOM 548 C C . LEU A 1 69 ? 9.630 16.753 -11.454 1.00 94.00 69 LEU A C 1
ATOM 550 O O . LEU A 1 69 ? 9.180 16.438 -10.354 1.00 94.00 69 LEU A O 1
ATOM 554 N N . ILE A 1 70 ? 9.427 17.964 -11.984 1.00 95.00 70 ILE A N 1
ATOM 555 C CA . ILE A 1 70 ? 8.673 19.029 -11.308 1.00 95.00 70 ILE A CA 1
ATOM 556 C C . ILE A 1 70 ? 7.211 18.602 -11.069 1.00 95.00 70 ILE A C 1
ATOM 558 O O . ILE A 1 70 ? 6.781 18.626 -9.910 1.00 95.00 70 ILE A O 1
ATOM 562 N N . PRO A 1 71 ? 6.438 18.168 -12.090 1.00 95.38 71 PRO A N 1
ATOM 563 C CA . PRO A 1 71 ? 5.094 17.648 -11.858 1.00 95.38 71 PRO A CA 1
ATOM 564 C C . PRO A 1 71 ? 5.072 16.346 -11.042 1.00 95.38 71 PRO A C 1
ATOM 566 O O . PRO A 1 71 ? 4.122 16.133 -10.295 1.00 95.38 71 PRO A O 1
ATOM 569 N N . PHE A 1 72 ? 6.101 15.492 -11.090 1.00 94.50 72 PHE A N 1
ATOM 570 C CA . PHE A 1 72 ? 6.150 14.309 -10.216 1.00 94.50 72 PHE A CA 1
ATOM 571 C C . PHE A 1 72 ? 6.300 14.665 -8.734 1.00 94.50 72 PHE A C 1
ATOM 573 O O . PHE A 1 72 ? 5.628 14.072 -7.888 1.00 94.50 72 PHE A O 1
ATOM 580 N N . ILE A 1 73 ? 7.123 15.662 -8.404 1.00 96.44 73 ILE A N 1
ATOM 581 C CA . ILE A 1 73 ? 7.250 16.149 -7.025 1.00 96.44 73 ILE A CA 1
ATOM 582 C C . ILE A 1 73 ? 5.937 16.781 -6.563 1.00 96.44 73 ILE A C 1
ATOM 584 O O . ILE A 1 73 ? 5.481 16.493 -5.454 1.00 96.44 73 ILE A O 1
ATOM 588 N N . SER A 1 74 ? 5.299 17.608 -7.399 1.00 96.75 74 SER A N 1
ATOM 589 C CA . SER A 1 74 ? 4.021 18.221 -7.029 1.00 96.75 74 SER A CA 1
ATOM 590 C C . SER A 1 74 ? 2.937 17.163 -6.804 1.00 96.75 74 SER A C 1
ATOM 592 O O . SER A 1 74 ? 2.237 17.233 -5.794 1.00 96.75 74 SER A O 1
ATOM 594 N N . LEU A 1 75 ? 2.858 16.131 -7.652 1.00 96.94 75 LEU A N 1
ATOM 595 C CA . LEU A 1 75 ? 1.971 14.979 -7.455 1.00 96.94 75 LEU A CA 1
ATOM 596 C C . LEU A 1 75 ? 2.240 14.256 -6.130 1.00 96.94 75 LEU A C 1
ATOM 598 O O . LEU A 1 75 ? 1.289 13.914 -5.430 1.00 96.94 75 LEU A O 1
ATOM 602 N N . GLY A 1 76 ? 3.507 14.076 -5.747 1.00 96.44 76 GLY A N 1
ATOM 603 C CA . GLY A 1 76 ? 3.875 13.517 -4.443 1.00 96.44 76 GLY A CA 1
ATOM 604 C C . GLY A 1 76 ? 3.363 14.362 -3.271 1.00 96.44 76 GLY A C 1
ATOM 605 O O . GLY A 1 76 ? 2.791 13.823 -2.322 1.00 96.44 76 GLY A O 1
ATOM 606 N N . ILE A 1 77 ? 3.491 15.691 -3.358 1.00 97.75 77 ILE A N 1
ATOM 607 C CA . ILE A 1 77 ? 2.984 16.621 -2.337 1.00 97.75 77 ILE A CA 1
ATOM 608 C C . ILE A 1 77 ? 1.457 16.537 -2.243 1.00 97.75 77 ILE A C 1
ATOM 610 O O . ILE A 1 77 ? 0.919 16.358 -1.149 1.00 97.75 77 ILE A O 1
ATOM 614 N N . PHE A 1 78 ? 0.749 16.621 -3.373 1.00 97.81 78 PHE A N 1
ATOM 615 C CA . PHE A 1 78 ? -0.712 16.520 -3.393 1.00 97.81 78 PHE A CA 1
ATOM 616 C C . PHE A 1 78 ? -1.196 15.164 -2.870 1.00 97.81 78 PHE A C 1
ATOM 618 O O . PHE A 1 78 ? -2.106 15.123 -2.042 1.00 97.81 78 PHE A O 1
ATOM 625 N N . GLY A 1 79 ? -0.549 14.068 -3.274 1.00 97.38 79 GLY A N 1
ATOM 626 C CA . GLY A 1 79 ? -0.833 12.725 -2.770 1.00 97.38 79 GLY A CA 1
ATOM 627 C C . GLY A 1 79 ? -0.646 12.616 -1.255 1.00 97.38 79 GLY A C 1
ATOM 628 O O . GLY A 1 79 ? -1.512 12.077 -0.568 1.00 97.38 79 GLY A O 1
ATOM 629 N N . GLY A 1 80 ? 0.424 13.202 -0.710 1.00 96.75 80 GLY A N 1
ATOM 630 C CA . GLY A 1 80 ? 0.676 13.235 0.733 1.00 96.75 80 GLY A CA 1
ATOM 631 C C . GLY A 1 80 ? -0.363 14.047 1.515 1.00 96.75 80 GLY A C 1
ATOM 632 O O . GLY A 1 80 ? -0.831 13.609 2.571 1.00 96.75 80 GLY A O 1
ATOM 633 N N . VAL A 1 81 ? -0.778 15.205 0.990 1.00 97.69 81 VAL A N 1
ATOM 634 C CA . VAL A 1 81 ? -1.820 16.045 1.608 1.00 97.69 81 VA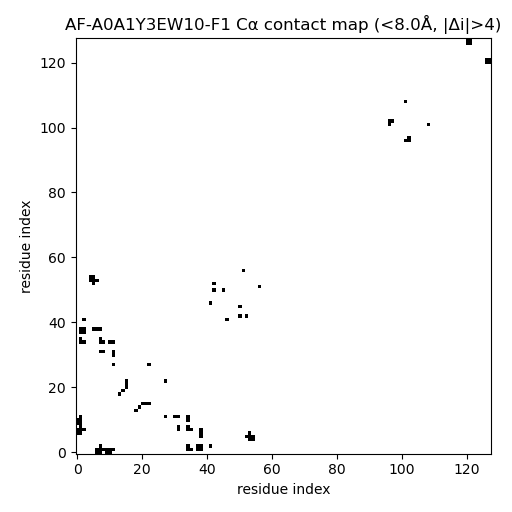L A CA 1
ATOM 635 C C . VAL A 1 81 ? -3.162 15.315 1.624 1.00 97.69 81 VAL A C 1
ATOM 637 O O . VAL A 1 81 ? -3.783 15.200 2.684 1.00 97.69 81 VAL A O 1
ATOM 640 N N . ILE A 1 82 ? -3.586 14.766 0.482 1.00 97.75 82 ILE A N 1
ATOM 641 C CA . ILE A 1 82 ? -4.837 14.005 0.367 1.00 97.75 82 ILE A CA 1
ATOM 642 C C . ILE A 1 82 ? -4.791 12.766 1.271 1.00 97.75 82 ILE A C 1
ATOM 644 O O . ILE A 1 82 ? -5.742 12.515 2.010 1.00 97.75 82 ILE A O 1
ATOM 648 N N . GLY A 1 83 ? -3.669 12.040 1.291 1.00 97.12 83 GLY A N 1
ATOM 649 C CA . GLY A 1 83 ? -3.466 10.880 2.161 1.00 97.12 83 GLY A CA 1
ATOM 650 C C . GLY A 1 83 ? -3.575 11.230 3.647 1.00 97.12 83 GLY A C 1
ATOM 651 O O . GLY A 1 83 ? -4.248 10.533 4.405 1.00 97.12 83 GLY A O 1
ATOM 652 N N . THR A 1 84 ? -3.001 12.359 4.067 1.00 97.25 84 THR A N 1
ATOM 653 C CA . THR A 1 84 ? -3.097 12.830 5.458 1.00 97.25 84 THR A CA 1
ATOM 654 C C . THR A 1 84 ? -4.538 13.164 5.844 1.00 97.25 84 THR A C 1
ATOM 656 O O . THR A 1 84 ? -4.988 12.803 6.935 1.00 97.25 84 THR A O 1
ATOM 659 N N . ILE A 1 85 ? -5.276 13.841 4.958 1.00 97.62 85 ILE A N 1
ATOM 660 C CA . ILE A 1 85 ? -6.696 14.149 5.168 1.00 97.62 85 ILE A CA 1
ATOM 661 C 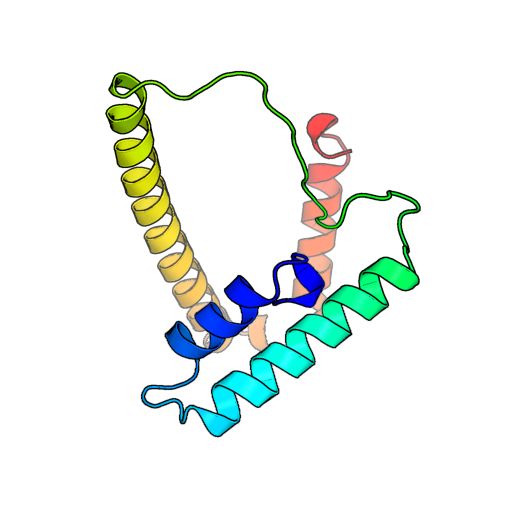C . ILE A 1 85 ? -7.497 12.848 5.275 1.00 97.62 85 ILE A C 1
ATOM 663 O O . ILE A 1 85 ? -8.252 12.679 6.230 1.00 97.62 85 ILE A O 1
ATOM 667 N N . PHE A 1 86 ? -7.268 11.897 4.368 1.00 97.38 86 PHE A N 1
ATOM 668 C CA . PHE A 1 86 ? -7.928 10.594 4.371 1.00 97.38 86 PHE A CA 1
ATOM 669 C C . PHE A 1 86 ? -7.697 9.824 5.680 1.00 97.38 86 PHE A C 1
ATOM 671 O O . PHE A 1 86 ? -8.656 9.353 6.293 1.00 97.38 86 PHE A O 1
ATOM 678 N N . ILE A 1 87 ? -6.453 9.757 6.168 1.00 96.94 87 ILE A N 1
ATOM 679 C CA . ILE A 1 87 ? -6.124 9.086 7.435 1.00 96.94 87 ILE A CA 1
ATOM 680 C C . ILE A 1 87 ? -6.838 9.766 8.611 1.00 96.94 87 ILE A C 1
ATOM 682 O O . ILE A 1 87 ? -7.447 9.085 9.439 1.00 96.94 87 ILE A O 1
ATOM 686 N N . LYS A 1 88 ? -6.823 11.104 8.682 1.00 96.88 88 LYS A N 1
ATOM 687 C CA . LYS A 1 88 ? -7.525 11.845 9.743 1.00 96.88 88 LYS A CA 1
ATOM 688 C C . LYS A 1 88 ? -9.037 11.616 9.699 1.00 96.88 88 LYS A C 1
ATOM 690 O O . LYS A 1 88 ? -9.636 11.388 10.750 1.00 96.88 88 LYS A O 1
ATOM 695 N N . CYS A 1 89 ? -9.642 11.632 8.513 1.00 96.88 89 CYS A N 1
ATOM 696 C CA . CYS A 1 89 ? -11.059 11.333 8.323 1.00 96.88 89 CYS A CA 1
ATOM 697 C C . CYS A 1 89 ? -11.396 9.902 8.761 1.00 96.88 89 CYS A C 1
ATOM 699 O O . CYS A 1 89 ? -12.352 9.714 9.510 1.00 96.88 89 CYS A O 1
ATOM 701 N N . ASN A 1 90 ? -10.583 8.911 8.386 1.00 95.69 90 ASN A N 1
ATOM 702 C CA . ASN A 1 90 ? -10.785 7.519 8.787 1.00 95.69 90 ASN A CA 1
ATOM 703 C C . ASN A 1 90 ? -10.678 7.341 10.313 1.00 95.69 90 ASN A C 1
ATOM 705 O O . ASN A 1 90 ? -11.534 6.714 10.934 1.00 95.69 90 ASN A O 1
ATOM 709 N N . ILE A 1 91 ? -9.684 7.964 10.957 1.00 95.56 91 ILE A N 1
ATOM 710 C CA . ILE A 1 91 ? -9.548 7.931 12.422 1.00 95.56 91 ILE A CA 1
ATOM 711 C C . ILE A 1 91 ? -10.748 8.610 13.098 1.00 95.56 91 ILE A C 1
ATOM 713 O O . ILE A 1 91 ? -11.254 8.099 14.100 1.00 95.56 91 ILE A O 1
ATOM 717 N N . CYS A 1 92 ? -11.222 9.737 12.560 1.00 94.19 92 CYS A N 1
ATOM 718 C CA . CYS A 1 92 ? -12.415 10.425 13.051 1.00 94.19 92 CYS A CA 1
ATOM 719 C C . CYS A 1 92 ? -13.656 9.526 12.953 1.00 94.19 92 CYS A C 1
ATOM 721 O O . CYS A 1 92 ? -14.365 9.352 13.943 1.00 94.19 92 CYS A O 1
ATOM 723 N N . TRP A 1 93 ? -13.857 8.873 11.806 1.00 90.62 93 TRP A N 1
ATOM 724 C CA . TRP A 1 93 ? -14.952 7.928 11.593 1.00 90.62 93 TRP A CA 1
ATOM 725 C C . TRP A 1 93 ? -14.876 6.732 12.546 1.00 90.62 93 TRP A C 1
ATOM 727 O O . TRP A 1 93 ? -15.852 6.397 13.212 1.00 90.62 93 TRP A O 1
ATOM 737 N N . CYS A 1 94 ? -13.691 6.137 12.704 1.00 90.81 94 CYS A N 1
ATOM 738 C CA . CYS A 1 94 ? -13.459 5.048 13.651 1.00 90.81 94 CYS A CA 1
ATOM 739 C C . CYS A 1 94 ? -13.777 5.453 15.100 1.00 90.81 94 CYS A C 1
ATOM 741 O O . CYS A 1 94 ? -14.308 4.645 15.862 1.00 90.81 94 CYS A O 1
ATOM 743 N N . ARG A 1 95 ? -13.461 6.693 15.498 1.00 91.50 95 ARG A N 1
ATOM 744 C CA . ARG A 1 95 ? -13.824 7.229 16.821 1.00 91.50 95 ARG A CA 1
ATOM 745 C C . ARG A 1 95 ? -15.329 7.448 16.946 1.00 91.50 95 ARG A C 1
ATOM 747 O O . ARG A 1 95 ? -15.903 7.044 17.952 1.00 91.50 95 ARG A O 1
ATOM 754 N N . PHE A 1 96 ? -15.964 8.025 15.928 1.00 88.31 96 PHE A N 1
ATOM 755 C CA . PHE A 1 96 ? -17.410 8.234 15.896 1.00 88.31 96 PHE A CA 1
ATOM 756 C C . PHE A 1 96 ? -18.175 6.910 16.011 1.00 88.31 96 PHE A C 1
ATOM 758 O O . PHE A 1 96 ? -19.071 6.791 16.843 1.00 88.31 96 PHE A O 1
ATOM 765 N N . ARG A 1 97 ? -17.745 5.875 15.278 1.00 88.00 97 ARG A N 1
ATOM 766 C CA . ARG A 1 97 ? -18.332 4.528 15.330 1.00 88.00 97 ARG A CA 1
ATOM 767 C C . ARG A 1 97 ? -18.249 3.887 16.716 1.00 88.00 97 ARG A C 1
ATOM 769 O O . ARG A 1 97 ? -19.163 3.179 17.106 1.00 88.00 97 ARG A O 1
ATOM 776 N N . LYS A 1 98 ? -17.169 4.138 17.463 1.00 84.94 98 LYS A N 1
ATOM 777 C CA . LYS A 1 98 ? -17.003 3.638 18.841 1.00 84.94 98 LYS A CA 1
ATOM 778 C C . LYS A 1 98 ? -17.813 4.424 19.876 1.00 84.94 98 LYS A C 1
ATOM 780 O O . LYS A 1 98 ? -18.077 3.899 20.947 1.00 84.94 98 LYS A O 1
ATOM 785 N N . SER A 1 99 ? -18.147 5.680 19.583 1.00 84.94 99 SER A N 1
ATOM 786 C CA . SER A 1 99 ? -18.884 6.571 20.489 1.00 84.94 99 SER A CA 1
ATOM 787 C C . SER A 1 99 ? -20.398 6.558 20.258 1.00 84.94 99 SER A C 1
ATOM 789 O O . SER A 1 99 ? -21.142 7.015 21.121 1.00 84.94 99 SER A O 1
ATOM 791 N N . SER A 1 100 ? -20.842 6.124 19.081 1.00 82.31 100 SER A N 1
ATOM 792 C CA . SER A 1 100 ? -22.236 6.147 18.641 1.00 82.31 100 SER A CA 1
ATOM 793 C C . SER A 1 100 ? -22.835 4.739 18.607 1.00 82.31 100 SER A C 1
ATOM 795 O O . SER A 1 100 ? -22.116 3.751 18.478 1.00 82.31 100 SER A O 1
ATOM 797 N N . THR A 1 101 ? -24.164 4.647 18.629 1.00 76.50 101 THR A N 1
ATOM 798 C CA . THR A 1 101 ? -24.932 3.388 18.540 1.00 76.50 101 THR A CA 1
ATOM 799 C C . THR A 1 101 ? -24.791 2.671 17.190 1.00 76.50 101 THR A C 1
ATOM 801 O O . THR A 1 101 ? -25.214 1.527 17.043 1.00 76.50 101 THR A O 1
ATOM 804 N N . LEU A 1 102 ? -24.157 3.305 16.192 1.00 70.00 102 LEU A N 1
ATOM 805 C CA . LEU A 1 102 ? -23.784 2.655 14.928 1.00 70.00 102 LEU A CA 1
A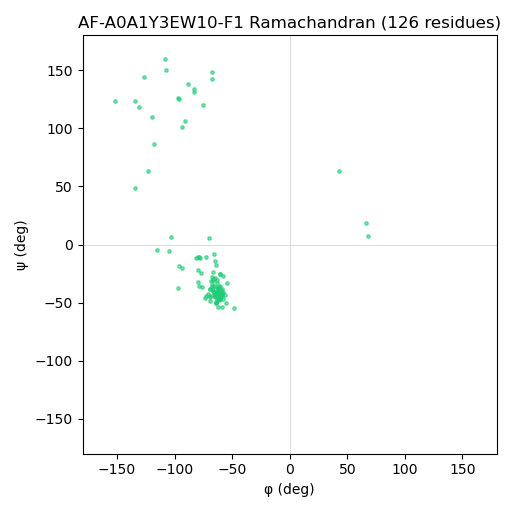TOM 806 C C . LEU A 1 102 ? -22.819 1.474 15.126 1.00 70.00 102 LEU A C 1
ATOM 808 O O . LEU A 1 102 ? -22.806 0.563 14.302 1.00 70.00 102 LEU A O 1
ATOM 812 N N . GLY A 1 103 ? -22.036 1.460 16.211 1.00 72.06 103 GLY A N 1
ATOM 813 C CA . GLY A 1 103 ? -21.156 0.337 16.540 1.00 72.06 103 GLY A CA 1
ATOM 814 C C . GLY A 1 103 ? -21.895 -0.958 16.898 1.00 72.06 103 GLY A C 1
ATOM 815 O O . GLY A 1 103 ? -21.333 -2.036 16.712 1.00 72.06 103 GLY A O 1
ATOM 816 N N . ASP A 1 104 ? -23.149 -0.867 17.352 1.00 80.38 104 ASP A N 1
ATOM 817 C CA . ASP A 1 104 ? -23.919 -2.016 17.845 1.00 80.38 104 ASP A C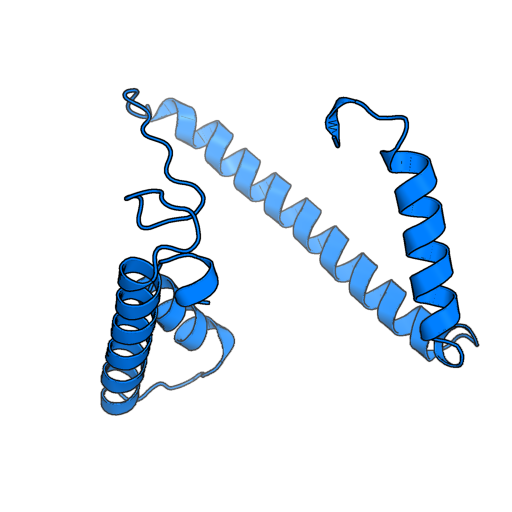A 1
ATOM 818 C C . ASP A 1 104 ? -24.526 -2.860 16.708 1.00 80.38 104 ASP A C 1
ATOM 820 O O . ASP A 1 104 ? -24.786 -4.051 16.884 1.00 80.38 104 ASP A O 1
ATOM 824 N N . TYR A 1 105 ? -24.701 -2.276 15.514 1.00 87.50 105 TYR A N 1
ATOM 825 C CA . TYR A 1 105 ? -25.325 -2.929 14.352 1.00 87.50 105 TYR A CA 1
ATOM 826 C C . TYR A 1 105 ? -24.409 -2.946 13.111 1.00 87.50 105 TYR A C 1
ATOM 828 O O . TYR A 1 105 ? -24.765 -2.394 12.064 1.00 87.50 105 TYR A O 1
ATOM 836 N N . PRO A 1 106 ? -23.248 -3.630 13.160 1.00 85.69 106 PRO A N 1
ATOM 837 C CA . PRO A 1 106 ? -22.252 -3.583 12.086 1.00 85.69 106 PRO A CA 1
ATOM 838 C C . PRO A 1 106 ? -22.760 -4.154 10.753 1.00 85.69 106 PRO A C 1
ATOM 840 O O . PRO A 1 106 ? -22.337 -3.708 9.690 1.00 85.69 106 PRO A O 1
ATOM 843 N N . ILE A 1 107 ? -23.674 -5.129 10.789 1.00 89.31 107 ILE A N 1
ATOM 844 C CA . ILE A 1 107 ? -24.214 -5.776 9.583 1.00 89.31 107 ILE A CA 1
ATOM 845 C C . ILE A 1 107 ? -25.173 -4.832 8.841 1.00 89.31 107 ILE A C 1
ATOM 847 O O . ILE A 1 107 ? -25.090 -4.706 7.620 1.00 89.31 107 ILE A O 1
ATOM 851 N N . ALA A 1 108 ? -26.059 -4.142 9.568 1.00 89.12 108 ALA A N 1
ATOM 852 C CA . ALA A 1 108 ? -27.024 -3.214 8.978 1.00 89.12 108 ALA A CA 1
ATOM 853 C C . ALA A 1 108 ? -26.334 -1.976 8.382 1.00 89.12 108 ALA A C 1
ATOM 855 O O . ALA A 1 108 ? -26.734 -1.502 7.318 1.00 89.12 108 ALA A O 1
ATOM 856 N N . GLU A 1 109 ? -25.269 -1.493 9.030 1.00 88.62 109 GLU A N 1
ATOM 857 C CA . GLU A 1 109 ? -24.419 -0.408 8.530 1.00 88.62 109 GLU A CA 1
ATOM 858 C C . GLU A 1 109 ? -23.799 -0.771 7.171 1.00 88.62 109 GLU A C 1
ATOM 860 O O . GLU A 1 109 ? -23.993 -0.048 6.195 1.00 88.62 109 GLU A O 1
ATOM 865 N N . VAL A 1 110 ? -23.115 -1.920 7.080 1.00 91.81 110 VAL A N 1
ATOM 866 C CA . VAL A 1 110 ? -22.468 -2.364 5.834 1.00 91.81 110 VAL A CA 1
ATOM 867 C C . VAL A 1 110 ? -23.498 -2.579 4.727 1.00 91.81 110 VAL A C 1
ATOM 869 O O . VAL A 1 110 ? -23.293 -2.082 3.625 1.00 91.81 110 VAL A O 1
ATOM 872 N N . LEU A 1 111 ? -24.629 -3.234 5.016 1.00 94.25 111 LEU A N 1
ATOM 873 C CA . LEU A 1 111 ? -25.700 -3.431 4.030 1.00 94.25 111 LEU A CA 1
ATOM 874 C C . LEU A 1 111 ? -26.255 -2.105 3.501 1.00 94.25 111 LEU A C 1
ATOM 876 O O . LEU A 1 111 ? -26.446 -1.962 2.294 1.00 94.25 111 LEU A O 1
ATOM 880 N N . SER A 1 112 ? -26.476 -1.128 4.384 1.00 92.12 112 SER A N 1
ATOM 881 C CA . SER A 1 112 ? -26.984 0.192 3.996 1.00 92.12 112 SER A CA 1
ATOM 882 C C . SER A 1 112 ? -25.977 0.937 3.121 1.00 92.12 112 SER A C 1
ATOM 884 O O . SER A 1 112 ? -26.353 1.481 2.084 1.00 92.12 112 SER A O 1
ATOM 886 N N . ILE A 1 113 ? -24.690 0.916 3.489 1.00 93.12 113 ILE A N 1
ATOM 887 C CA . ILE A 1 113 ? -23.620 1.541 2.701 1.00 93.12 113 ILE A CA 1
ATOM 888 C C . ILE A 1 113 ? -23.509 0.866 1.333 1.00 93.12 113 ILE A C 1
ATOM 890 O O . ILE A 1 113 ? -23.530 1.558 0.322 1.00 93.12 113 ILE A O 1
ATOM 894 N N . THR A 1 114 ? -23.461 -0.468 1.275 1.00 93.38 114 THR A N 1
ATOM 895 C CA . THR A 1 114 ? -23.382 -1.208 0.008 1.00 93.38 114 THR A CA 1
ATOM 896 C C . THR A 1 114 ? -24.590 -0.935 -0.883 1.00 93.38 114 THR A C 1
ATOM 898 O O . THR A 1 114 ? -24.417 -0.754 -2.085 1.00 93.38 114 THR A O 1
ATOM 901 N N . PHE A 1 115 ? -25.797 -0.851 -0.319 1.00 95.19 115 PHE A N 1
ATOM 902 C CA . PHE A 1 115 ? -27.006 -0.527 -1.075 1.00 95.19 115 PHE A CA 1
ATOM 903 C C . PHE A 1 115 ? -26.951 0.887 -1.668 1.00 95.19 115 PHE A C 1
ATOM 905 O O . PHE A 1 115 ? -27.211 1.066 -2.857 1.00 95.19 115 PHE A O 1
ATOM 912 N N . ILE A 1 116 ? -26.547 1.881 -0.872 1.00 94.00 116 ILE A N 1
ATOM 913 C CA . ILE A 1 116 ? -26.379 3.263 -1.340 1.00 94.00 116 ILE A CA 1
ATOM 914 C C . ILE A 1 116 ? -25.291 3.334 -2.419 1.00 94.00 116 ILE A C 1
ATOM 916 O O . ILE A 1 116 ? -25.507 3.946 -3.463 1.00 94.00 116 ILE A O 1
ATOM 920 N N . THR A 1 117 ? -24.142 2.683 -2.213 1.00 92.62 117 THR A N 1
ATOM 921 C CA . THR A 1 117 ? -23.063 2.637 -3.210 1.00 92.62 117 THR A CA 1
ATOM 922 C C . THR A 1 117 ? -23.530 1.967 -4.499 1.00 92.62 117 THR A C 1
ATOM 924 O O . THR A 1 117 ? -23.293 2.510 -5.571 1.00 92.62 117 THR A O 1
ATOM 927 N N . ALA A 1 118 ? -24.251 0.847 -4.425 1.00 90.88 118 ALA A N 1
ATOM 928 C CA . ALA A 1 118 ? -24.790 0.171 -5.602 1.00 90.88 118 ALA A CA 1
ATOM 929 C C . ALA A 1 118 ? -25.778 1.059 -6.375 1.00 90.88 118 ALA A C 1
ATOM 931 O O . ALA A 1 118 ? -25.679 1.149 -7.597 1.00 90.88 118 ALA A O 1
ATOM 932 N N . LEU A 1 119 ? -26.679 1.764 -5.679 1.00 91.56 119 LEU A N 1
ATOM 933 C CA . LEU A 1 119 ? -27.620 2.700 -6.304 1.00 91.56 119 LEU A CA 1
ATOM 934 C C . LEU A 1 119 ? -26.919 3.868 -7.006 1.00 91.56 119 LEU A C 1
ATOM 936 O O . LEU A 1 119 ? -27.377 4.297 -8.061 1.00 91.56 119 LEU A O 1
ATOM 940 N N . LEU A 1 120 ? -25.826 4.380 -6.436 1.00 89.56 120 LEU A N 1
ATOM 941 C CA . LEU A 1 120 ? -25.060 5.482 -7.024 1.00 89.56 120 LEU A CA 1
ATOM 942 C C . LEU A 1 120 ? -24.145 5.023 -8.168 1.00 89.56 120 LEU A C 1
ATOM 944 O O . LEU A 1 120 ? -23.975 5.756 -9.139 1.00 89.56 120 LEU A O 1
ATOM 948 N N . SER A 1 121 ? -23.561 3.826 -8.074 1.00 87.69 121 SER A N 1
ATOM 949 C CA . SER A 1 121 ? -22.647 3.288 -9.089 1.00 87.69 121 SER A CA 1
ATOM 950 C C . SER A 1 121 ? -23.370 2.695 -10.301 1.00 87.69 121 SER A C 1
ATOM 952 O O . SER A 1 121 ? -22.848 2.797 -11.406 1.00 87.69 121 SER A O 1
ATOM 954 N N . PHE A 1 122 ? -24.568 2.119 -10.134 1.00 84.25 122 PHE A N 1
ATOM 955 C CA . PHE A 1 122 ? -25.345 1.514 -11.225 1.00 84.25 122 PHE A CA 1
ATOM 956 C C . PHE A 1 122 ? -25.649 2.456 -12.413 1.00 84.25 122 PHE A C 1
ATOM 958 O O . PHE A 1 122 ? -25.499 2.015 -13.552 1.00 84.25 122 PHE A O 1
ATOM 965 N N . PRO A 1 123 ? -26.041 3.732 -12.214 1.00 86.69 123 PRO A N 1
ATOM 966 C CA . PRO A 1 123 ? -26.275 4.656 -13.325 1.00 86.69 123 PRO A CA 1
ATOM 967 C C . PRO A 1 123 ? -24.990 5.245 -13.929 1.00 86.69 123 PRO A C 1
ATOM 969 O O . PRO A 1 123 ? -25.061 5.890 -14.971 1.00 86.69 123 PRO A O 1
ATOM 972 N N . ASN A 1 124 ? -23.826 5.075 -13.294 1.00 81.69 124 ASN A N 1
ATOM 973 C CA . ASN A 1 124 ? -22.578 5.662 -13.770 1.00 81.69 124 ASN A CA 1
ATOM 974 C C . ASN A 1 124 ? -21.834 4.695 -14.706 1.00 81.69 124 ASN A C 1
ATOM 976 O O . ASN A 1 124 ? -21.223 3.722 -14.260 1.00 81.69 124 ASN A O 1
ATOM 980 N N . GLU A 1 125 ? -21.852 5.000 -16.005 1.00 73.62 125 GLU A N 1
ATOM 981 C CA . GLU A 1 125 ? -21.248 4.180 -17.066 1.00 73.62 125 GLU A CA 1
ATOM 982 C C . GLU A 1 125 ? -19.729 3.988 -16.914 1.00 73.62 125 GLU A C 1
ATOM 984 O O . GLU A 1 125 ? -19.205 2.969 -17.350 1.00 73.62 125 GLU A O 1
ATOM 989 N N . TYR A 1 126 ? -19.023 4.911 -16.246 1.00 63.78 126 TYR A N 1
ATOM 990 C CA . TYR A 1 126 ? -17.569 4.833 -16.025 1.00 63.78 126 TYR A CA 1
ATOM 991 C C . TYR A 1 126 ? -17.150 3.892 -14.884 1.00 63.78 126 TYR A C 1
ATOM 993 O O . TYR A 1 126 ? -15.963 3.626 -14.711 1.00 63.78 126 TYR A O 1
ATOM 1001 N N . THR A 1 127 ? -18.105 3.419 -14.080 1.00 58.41 127 THR A N 1
ATOM 1002 C CA . THR A 1 127 ? -17.883 2.454 -12.984 1.00 58.41 127 THR A CA 1
ATOM 1003 C C . THR A 1 127 ? -18.315 1.029 -13.343 1.00 58.41 127 THR A C 1
ATOM 1005 O O . THR A 1 127 ? -18.326 0.170 -12.460 1.00 58.41 127 THR A O 1
ATOM 1008 N N . ARG A 1 128 ? -18.701 0.788 -14.603 1.00 45.25 128 ARG A N 1
ATOM 1009 C CA . ARG A 1 128 ? -19.202 -0.500 -15.097 1.00 45.25 128 ARG A CA 1
ATOM 1010 C C . ARG A 1 128 ? -18.117 -1.366 -15.726 1.00 45.25 128 ARG A C 1
ATOM 1012 O O . ARG A 1 128 ? -17.161 -0.802 -16.296 1.00 45.25 128 ARG A O 1
#

Radius of gyration: 20.89 Å; Cα contacts (8 Å, |Δi|>4): 57; chains: 1; bounding box: 47×40×46 Å

Foldseek 3Di:
DLLQFLNLVVVLVVCCVPPDPDDDVVNSVVSSVVSVVSLVVCCVVVPPVDNDSGPDDDDDPDDDDPVCVVVVVVVVVVCVVVVVVVVVVVVVVVVCCVVDPVVVCVPVVVVVVVVVVCVVQVVPPVND

InterPro domains:
  IPR001807 Chloride channel [PF00654] (1-122)
  IPR014743 Chloride channel, core [SSF81340] (1-127)

Secondary structure (DSSP, 8-state):
-HHHHT-HHHHHHHHHHHH-S---HHHHHHHHHHHHHHHHHHHHH-TTS---SSTT-----PPP-GGGHHHHHHHHHHHHHHHHHHHHHHHHHHHHHHHSGGGG-HHHHHHHHHHHHHHHHTT-GGG-